Protein AF-A0A1Y4L2U8-F1 (afdb_monomer_lite)

Structure (mmCIF, N/CA/C/O backbone):
data_AF-A0A1Y4L2U8-F1
#
_entry.id   AF-A0A1Y4L2U8-F1
#
loop_
_atom_site.group_PDB
_atom_site.id
_atom_site.type_symbol
_atom_site.label_atom_id
_atom_site.label_alt_id
_atom_site.label_comp_id
_atom_site.label_asym_id
_atom_site.label_entity_id
_atom_site.label_seq_id
_atom_site.pdbx_PDB_ins_code
_atom_site.Cartn_x
_atom_site.Cartn_y
_atom_site.Cartn_z
_atom_site.occupancy
_atom_site.B_iso_or_equiv
_atom_site.auth_seq_id
_atom_site.auth_comp_id
_atom_site.auth_asym_id
_atom_site.auth_atom_id
_atom_site.pdbx_PDB_model_num
ATOM 1 N N . MET A 1 1 ? -65.020 -4.858 60.644 1.00 50.88 1 MET A N 1
ATOM 2 C CA . MET A 1 1 ? -64.668 -3.627 59.891 1.00 50.88 1 MET A CA 1
ATOM 3 C C . MET A 1 1 ? -65.295 -3.661 58.497 1.00 50.88 1 MET A C 1
ATOM 5 O O . MET A 1 1 ? -65.351 -4.747 57.926 1.00 50.88 1 MET A O 1
ATOM 9 N N . PRO A 1 2 ? -65.787 -2.540 57.931 1.00 59.25 2 PRO A N 1
ATOM 10 C CA . PRO A 1 2 ? -66.591 -2.573 56.711 1.00 59.25 2 PRO A CA 1
ATOM 11 C C . PRO A 1 2 ? -65.726 -2.686 55.446 1.00 59.25 2 PRO A C 1
ATOM 13 O O . PRO A 1 2 ? -64.803 -1.901 55.230 1.00 59.25 2 PRO A O 1
ATOM 16 N N . LYS A 1 3 ? -66.087 -3.624 54.558 1.00 50.84 3 LYS A N 1
ATOM 17 C CA . LYS A 1 3 ? -65.411 -3.928 53.277 1.00 50.84 3 LYS A CA 1
ATOM 18 C C . LYS A 1 3 ? -65.252 -2.715 52.337 1.00 50.84 3 LYS A C 1
ATOM 20 O O . LYS A 1 3 ? -64.377 -2.718 51.476 1.00 50.84 3 LYS A O 1
ATOM 25 N N . ARG A 1 4 ? -66.067 -1.665 52.511 1.00 51.09 4 ARG A N 1
ATOM 26 C CA . ARG A 1 4 ? -66.046 -0.436 51.692 1.00 51.09 4 ARG A CA 1
ATOM 27 C C . ARG A 1 4 ? -64.816 0.441 51.964 1.00 51.09 4 ARG A C 1
ATOM 29 O O . ARG A 1 4 ? -64.247 0.972 51.017 1.00 51.09 4 ARG A O 1
ATOM 36 N N . LEU A 1 5 ? -64.344 0.509 53.215 1.00 49.34 5 LEU A N 1
ATOM 37 C CA . LEU A 1 5 ? -63.156 1.297 53.587 1.00 49.34 5 LEU A CA 1
ATOM 38 C C . LEU A 1 5 ? -61.860 0.715 52.988 1.00 49.34 5 LEU A C 1
ATOM 40 O O . LEU A 1 5 ? -60.976 1.453 52.563 1.00 49.34 5 LEU A O 1
ATOM 44 N N . TRP A 1 6 ? -61.774 -0.617 52.902 1.00 48.81 6 TRP A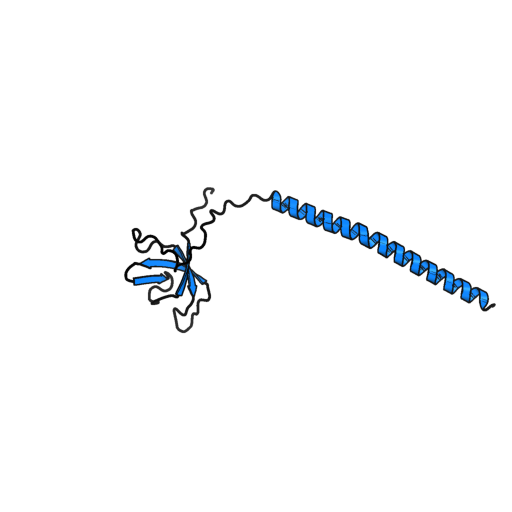 N 1
ATOM 45 C CA . TRP A 1 6 ? -60.638 -1.333 52.306 1.00 48.81 6 TRP A CA 1
ATOM 46 C C . TRP A 1 6 ? -60.560 -1.193 50.785 1.00 48.81 6 TRP A C 1
ATOM 48 O O . TRP A 1 6 ? -59.473 -1.283 50.217 1.00 48.81 6 TRP A O 1
ATOM 58 N N . LYS A 1 7 ? -61.705 -1.004 50.118 1.00 52.88 7 LYS A N 1
ATOM 59 C CA . LYS A 1 7 ? -61.758 -0.775 48.671 1.00 52.88 7 LYS A CA 1
ATOM 60 C C . LYS A 1 7 ? -61.282 0.644 48.340 1.00 52.88 7 LYS A C 1
ATOM 62 O O . LYS A 1 7 ? -60.458 0.806 47.450 1.00 52.88 7 LYS A O 1
ATOM 67 N N . TRP A 1 8 ? -61.707 1.642 49.120 1.00 54.91 8 TRP A N 1
ATOM 68 C CA . TRP A 1 8 ? -61.302 3.041 48.929 1.00 54.91 8 TRP A CA 1
ATOM 69 C C . TRP A 1 8 ? -59.800 3.259 49.178 1.00 54.91 8 TRP A C 1
ATOM 71 O O . TRP A 1 8 ? -59.122 3.836 48.336 1.00 54.91 8 TRP A O 1
ATOM 81 N N . ARG A 1 9 ? -59.244 2.689 50.262 1.00 58.41 9 ARG A N 1
ATOM 82 C CA . ARG A 1 9 ? -57.794 2.743 50.542 1.00 58.41 9 ARG A CA 1
ATOM 83 C C . ARG A 1 9 ? -56.928 2.069 49.476 1.00 58.41 9 ARG A C 1
ATOM 85 O O . ARG A 1 9 ? -55.829 2.543 49.229 1.00 58.41 9 ARG A O 1
ATOM 92 N N . ARG A 1 10 ? -57.393 0.973 48.864 1.00 60.34 10 ARG A N 1
ATOM 93 C CA . ARG A 1 10 ? -56.661 0.319 47.767 1.00 60.34 10 ARG A CA 1
ATOM 94 C C . ARG A 1 10 ? -56.682 1.158 46.496 1.00 60.34 10 ARG A C 1
ATOM 96 O O . ARG A 1 10 ? -55.634 1.373 45.917 1.00 60.34 10 ARG A O 1
ATOM 103 N N . THR A 1 11 ? -57.854 1.662 46.118 1.00 66.56 11 THR A N 1
ATOM 104 C CA . THR A 1 11 ? -58.026 2.399 44.855 1.00 66.56 11 THR A CA 1
ATOM 105 C C . THR A 1 11 ? -57.264 3.728 44.875 1.00 66.56 11 THR A C 1
ATOM 107 O O . THR A 1 11 ? -56.497 3.993 43.962 1.00 66.56 11 THR A O 1
ATOM 110 N N . GLY A 1 12 ? -57.359 4.499 45.967 1.00 74.75 12 GLY A N 1
ATOM 111 C CA . GLY A 1 12 ? -56.624 5.765 46.090 1.00 74.75 12 GLY A CA 1
ATOM 112 C C . GLY A 1 12 ? -55.104 5.601 46.221 1.00 74.75 12 GLY A C 1
ATOM 113 O O . GLY A 1 12 ? -54.360 6.489 45.823 1.00 74.75 12 GLY A O 1
ATOM 114 N N . MET A 1 13 ? -54.626 4.464 46.743 1.00 70.38 13 MET A N 1
ATOM 115 C CA . MET A 1 13 ? -53.190 4.157 46.774 1.00 70.38 13 MET A CA 1
ATOM 116 C C . MET A 1 13 ? -52.671 3.782 45.381 1.00 70.38 13 MET A C 1
ATOM 118 O O . MET A 1 13 ? -51.580 4.197 45.013 1.00 70.38 13 MET A O 1
ATOM 122 N N . THR A 1 14 ? -53.446 3.030 44.593 1.00 71.69 14 THR A N 1
ATOM 123 C CA . THR A 1 14 ? -53.077 2.678 43.213 1.00 71.69 14 THR A CA 1
ATOM 124 C C . THR A 1 14 ? -53.041 3.910 42.310 1.00 71.69 14 THR A C 1
ATOM 126 O O . THR A 1 14 ? -52.047 4.111 41.626 1.00 71.69 14 THR A O 1
ATOM 129 N N . GLU A 1 15 ? -54.048 4.783 42.384 1.00 78.56 15 GLU A N 1
ATOM 130 C CA . GLU A 1 15 ? -54.068 6.046 41.627 1.00 78.56 15 GLU A CA 1
ATOM 131 C C . GLU A 1 15 ? -52.908 6.978 42.013 1.00 78.56 15 GLU A C 1
ATOM 133 O O . GLU A 1 15 ? -52.338 7.651 41.155 1.00 78.56 15 GLU A O 1
ATOM 138 N N . TYR A 1 16 ? -52.524 7.007 43.295 1.00 73.94 16 TYR A N 1
ATOM 139 C CA . TYR A 1 16 ? -51.357 7.763 43.754 1.00 73.94 16 TYR A CA 1
ATOM 140 C C . TYR A 1 16 ? -50.052 7.191 43.184 1.00 73.94 16 TYR A C 1
ATOM 142 O O . TYR A 1 16 ? -49.256 7.938 42.626 1.00 73.94 16 TYR A O 1
ATOM 150 N N . ILE A 1 17 ? -49.860 5.870 43.256 1.00 77.31 17 ILE A N 1
ATOM 151 C CA . ILE A 1 17 ? -48.669 5.199 42.714 1.00 77.31 17 ILE A CA 1
ATOM 152 C C . ILE A 1 17 ? -48.559 5.408 41.198 1.00 77.31 17 ILE A C 1
ATOM 154 O O . ILE A 1 17 ? -47.477 5.708 40.703 1.00 77.31 17 ILE A O 1
ATOM 158 N N . GLU A 1 18 ? -49.662 5.286 40.458 1.00 78.31 18 GLU A N 1
ATOM 159 C CA . GLU A 1 18 ? -49.678 5.510 39.007 1.00 78.31 18 GLU A CA 1
ATOM 160 C C . GLU A 1 18 ? -49.357 6.966 38.651 1.00 78.31 18 GLU A C 1
ATOM 162 O O . GLU A 1 18 ? -48.596 7.223 37.719 1.00 78.31 18 GLU A O 1
ATOM 167 N N . ARG A 1 19 ? -49.882 7.930 39.416 1.00 77.31 19 ARG A N 1
ATOM 168 C CA . ARG A 1 19 ? -49.589 9.353 39.217 1.00 77.31 19 ARG A CA 1
ATOM 169 C C . ARG A 1 19 ? -48.126 9.689 39.501 1.00 77.31 19 ARG A C 1
ATOM 171 O O . ARG A 1 19 ? -47.527 10.418 38.716 1.00 77.31 19 ARG A O 1
ATOM 178 N N . GLU A 1 20 ? -47.558 9.174 40.588 1.00 74.12 20 GLU A N 1
ATOM 179 C CA . GLU A 1 20 ? -46.141 9.378 40.914 1.00 74.12 20 GLU A CA 1
ATOM 180 C C . GLU A 1 20 ? -45.234 8.710 39.871 1.00 74.12 20 GLU A C 1
ATOM 182 O O . GLU A 1 20 ? -44.301 9.340 39.386 1.00 74.12 20 GLU A O 1
ATOM 187 N N . ALA A 1 21 ? -45.565 7.497 39.415 1.00 77.31 21 ALA A N 1
ATOM 188 C CA . ALA A 1 21 ? -44.816 6.822 38.354 1.00 77.31 21 ALA A CA 1
ATOM 189 C C . ALA A 1 21 ? -44.842 7.597 37.021 1.00 77.31 21 ALA A C 1
ATOM 191 O O . ALA A 1 21 ? -43.838 7.642 36.312 1.00 77.31 21 ALA A O 1
ATOM 192 N N . LEU A 1 22 ? -45.966 8.237 36.677 1.00 72.00 22 LEU A N 1
ATOM 193 C CA . LEU A 1 22 ? -46.073 9.098 35.492 1.00 72.00 22 LEU A CA 1
ATOM 194 C C . LEU A 1 22 ? -45.285 10.406 35.644 1.00 72.00 22 LEU A C 1
ATOM 196 O O . LEU A 1 22 ? -44.670 10.858 34.678 1.00 72.00 22 LEU A O 1
ATOM 200 N N . LEU A 1 23 ? -45.275 11.000 36.840 1.00 68.81 23 LEU A N 1
ATOM 201 C CA . LEU A 1 23 ? -44.481 12.194 37.139 1.00 68.81 23 LEU A CA 1
ATOM 202 C C . LEU A 1 23 ? -42.979 11.887 37.094 1.00 68.81 23 LEU A C 1
ATOM 204 O O . LEU A 1 23 ? -42.234 12.623 36.449 1.00 68.81 23 LEU A O 1
ATOM 208 N N . GLU A 1 24 ? -42.539 10.772 37.681 1.00 68.44 24 GLU A N 1
ATOM 209 C CA . GLU A 1 24 ? -41.159 10.293 37.564 1.00 68.44 24 GLU A CA 1
ATOM 210 C C . GLU A 1 24 ? -40.798 9.980 36.104 1.00 68.44 24 GLU A C 1
ATOM 212 O O . GLU A 1 24 ? -39.730 10.371 35.636 1.00 68.44 24 GLU A O 1
ATOM 217 N N . ALA A 1 25 ? -41.684 9.348 35.329 1.00 67.38 25 ALA A N 1
ATOM 218 C CA . ALA A 1 25 ? -41.444 9.073 33.910 1.00 67.38 25 ALA A CA 1
ATOM 219 C C . ALA A 1 25 ? -41.332 10.352 33.053 1.00 67.38 25 ALA A C 1
ATOM 221 O O . ALA A 1 25 ? -40.503 10.404 32.140 1.00 67.38 25 ALA A O 1
ATOM 222 N N . MET A 1 26 ? -42.122 11.391 33.351 1.00 62.19 26 MET A N 1
ATOM 223 C CA . MET A 1 26 ? -42.051 12.690 32.667 1.00 62.19 26 MET A CA 1
ATOM 224 C C . MET A 1 26 ? -40.780 13.463 33.028 1.00 62.19 26 MET A C 1
ATOM 226 O O . MET A 1 26 ? -40.051 13.880 32.129 1.00 62.19 26 MET A O 1
ATOM 230 N N . VAL A 1 27 ? -40.471 13.603 34.323 1.00 61.84 27 VAL A N 1
ATOM 231 C CA . VAL A 1 27 ? -39.266 14.308 34.801 1.00 61.84 27 VAL A CA 1
ATOM 232 C C . VAL A 1 27 ? -38.001 13.615 34.294 1.00 61.84 27 VAL A C 1
ATOM 234 O O . VAL A 1 27 ? -37.047 14.263 33.875 1.00 61.84 27 VAL A O 1
ATOM 237 N N . THR A 1 28 ? -38.010 12.283 34.227 1.00 59.41 28 THR A N 1
ATOM 238 C CA . THR A 1 28 ? -36.847 11.532 33.754 1.00 59.41 28 THR A CA 1
ATOM 239 C C . THR A 1 28 ? -36.681 11.529 32.237 1.00 59.41 28 THR A C 1
ATOM 241 O O . THR A 1 28 ? -35.600 11.175 31.782 1.00 59.41 28 THR A O 1
ATOM 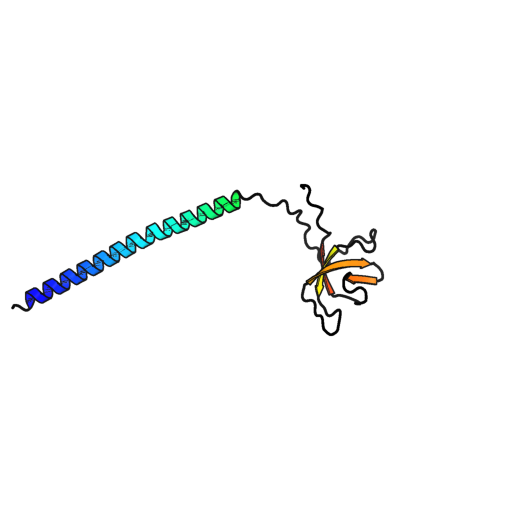244 N N . SER A 1 29 ? -37.672 11.888 31.421 1.00 61.19 29 SER A N 1
ATOM 245 C CA . SER A 1 29 ? -37.535 11.782 29.957 1.00 61.19 29 SER A CA 1
ATOM 246 C C . SER A 1 29 ? -36.967 13.056 29.336 1.00 61.19 29 SER A C 1
ATOM 248 O O . SER A 1 29 ? -35.943 12.996 28.655 1.00 61.19 29 SER A O 1
ATOM 250 N N . ASP A 1 30 ? -37.550 14.214 29.637 1.00 70.38 30 ASP A N 1
ATOM 251 C CA . ASP A 1 30 ? -37.147 15.472 28.999 1.00 70.38 30 ASP A CA 1
ATOM 252 C C . ASP A 1 30 ? -35.790 15.978 29.508 1.00 70.38 30 ASP A C 1
ATOM 254 O O . ASP A 1 30 ? -34.946 16.400 28.716 1.00 70.38 30 ASP A O 1
ATOM 258 N N . GLU A 1 31 ? -35.509 15.863 30.810 1.00 70.62 31 GLU A N 1
ATOM 259 C CA . GLU A 1 31 ? -34.206 16.255 31.365 1.00 70.62 31 GLU A CA 1
ATOM 260 C C . GLU A 1 31 ? -33.071 15.350 30.874 1.00 70.62 31 GLU A C 1
ATOM 262 O O . GLU A 1 31 ? -31.989 15.841 30.544 1.00 70.62 31 GLU A O 1
ATOM 267 N N . ARG A 1 32 ? -33.313 14.036 30.751 1.00 66.62 32 ARG A N 1
ATOM 268 C CA . ARG A 1 32 ? -32.308 13.104 30.213 1.00 66.62 32 ARG A CA 1
ATOM 269 C C . ARG A 1 32 ? -32.030 13.360 28.737 1.00 66.62 32 ARG A C 1
ATOM 271 O O . ARG A 1 32 ? -30.868 13.326 28.334 1.00 66.62 32 ARG A O 1
ATOM 278 N N . ILE A 1 33 ? -33.064 13.647 27.945 1.00 74.56 33 ILE A N 1
ATOM 279 C CA . ILE A 1 33 ? -32.904 14.012 26.532 1.00 74.56 33 ILE A CA 1
ATOM 280 C C . ILE A 1 33 ? -32.102 15.310 26.419 1.00 74.56 33 ILE A C 1
ATOM 282 O O . ILE A 1 33 ? -31.135 15.365 25.659 1.00 74.56 33 ILE A O 1
ATOM 286 N N . ASN A 1 34 ? -32.434 16.324 27.217 1.00 80.56 34 ASN A N 1
ATOM 287 C CA . ASN A 1 34 ? -31.729 17.603 27.202 1.00 80.56 34 ASN A CA 1
ATOM 288 C C . ASN A 1 34 ? -30.261 17.465 27.627 1.00 80.56 34 ASN A C 1
ATOM 290 O O . ASN A 1 34 ? -29.381 18.029 26.978 1.00 80.56 34 ASN A O 1
ATOM 294 N N . LEU A 1 35 ? -29.972 16.669 28.660 1.00 78.62 35 LEU A N 1
ATOM 295 C CA . LEU A 1 35 ? -28.604 16.416 29.113 1.00 78.62 35 LEU A CA 1
ATOM 296 C C . LEU A 1 35 ? -27.784 15.655 28.061 1.00 78.62 35 LEU A C 1
ATOM 298 O O . LEU A 1 35 ? -26.621 15.982 27.825 1.00 78.62 35 LEU A O 1
ATOM 302 N N . PHE A 1 36 ? -28.391 14.678 27.386 1.00 75.31 36 PHE A N 1
ATOM 303 C CA . PHE A 1 36 ? -27.749 13.953 26.292 1.00 75.31 36 PHE A CA 1
ATOM 304 C C . PHE A 1 36 ? -27.438 14.873 25.104 1.00 75.31 36 PHE A C 1
ATOM 306 O O . PHE A 1 36 ? -26.319 14.861 24.590 1.00 75.31 36 PHE A O 1
ATOM 313 N N . GLN A 1 37 ? -28.387 15.726 24.707 1.00 79.06 37 GLN A N 1
ATOM 314 C CA . GLN A 1 37 ? -28.185 16.705 23.634 1.00 79.06 37 GLN A CA 1
ATOM 315 C C . GLN A 1 37 ? -27.109 17.737 23.994 1.00 79.06 37 GLN A C 1
ATOM 317 O O . GLN A 1 37 ? -26.260 18.053 23.160 1.00 79.06 37 GLN A O 1
ATOM 322 N N . ALA A 1 38 ? -27.084 18.211 25.242 1.00 85.62 38 ALA A N 1
ATOM 323 C CA . ALA A 1 38 ? -26.027 19.088 25.742 1.00 85.62 38 ALA A CA 1
ATOM 324 C C . ALA A 1 38 ? -24.653 18.397 25.708 1.00 85.62 38 ALA A C 1
ATOM 326 O O . ALA A 1 38 ? -23.665 19.001 25.287 1.00 85.62 38 ALA A O 1
ATOM 327 N N . GLY A 1 39 ? -24.596 17.112 26.072 1.00 82.75 39 GLY A N 1
ATOM 328 C CA . GLY A 1 39 ? -23.394 16.286 25.958 1.00 82.75 39 GLY A CA 1
ATOM 329 C C . GLY A 1 39 ? -22.901 16.155 24.514 1.00 82.75 39 GLY A C 1
ATOM 330 O O . GLY A 1 39 ? -21.719 16.374 24.246 1.00 82.75 39 GLY A O 1
ATOM 331 N N . ILE A 1 40 ? -23.801 15.885 23.563 1.00 87.75 40 ILE A N 1
ATOM 332 C CA . ILE A 1 40 ? -23.471 15.838 22.129 1.00 87.75 40 ILE A CA 1
ATOM 333 C C . ILE A 1 40 ? -22.968 17.197 21.635 1.00 87.75 40 ILE A C 1
ATOM 335 O O . ILE A 1 40 ? -21.972 17.256 20.914 1.00 87.75 40 ILE A O 1
ATOM 339 N N . ALA A 1 41 ? -23.634 18.292 22.003 1.00 86.12 41 ALA A N 1
ATOM 340 C CA . ALA A 1 41 ? -23.229 19.635 21.602 1.00 86.12 41 ALA A CA 1
ATOM 341 C C . ALA A 1 41 ? -21.828 19.980 22.130 1.00 86.12 41 ALA A C 1
ATOM 343 O O . ALA A 1 41 ? -20.999 20.499 21.382 1.00 86.12 41 ALA A O 1
ATOM 344 N N . SER A 1 42 ? -21.539 19.624 23.384 1.00 84.88 42 SER A N 1
ATOM 345 C CA . SER A 1 42 ? -20.221 19.805 23.992 1.00 84.88 42 SER A CA 1
ATOM 346 C C . SER A 1 42 ? -19.150 18.967 23.284 1.00 84.88 42 SER A C 1
ATOM 348 O O . SER A 1 42 ? -18.112 19.501 22.900 1.00 84.88 42 SER A O 1
ATOM 350 N N . ALA A 1 43 ? -19.427 17.693 22.993 1.00 82.38 43 ALA A N 1
ATOM 351 C CA . ALA A 1 43 ? -18.515 16.839 22.234 1.00 82.38 43 ALA A CA 1
ATOM 352 C C . ALA A 1 43 ? -18.239 17.389 20.821 1.00 82.38 43 ALA A C 1
ATOM 354 O O . ALA A 1 43 ? -17.089 17.430 20.385 1.00 82.38 43 ALA A O 1
ATOM 355 N N . ARG A 1 44 ? -19.270 17.880 20.117 1.00 84.88 44 ARG A N 1
ATOM 356 C CA . ARG A 1 44 ? -19.112 18.525 18.801 1.00 84.88 44 ARG A CA 1
ATOM 357 C C . ARG A 1 44 ? -18.269 19.793 18.885 1.00 84.88 44 ARG A C 1
ATOM 359 O O . ARG A 1 44 ? -17.439 20.006 18.007 1.00 84.88 44 ARG A O 1
ATOM 366 N N . ALA A 1 45 ? -18.454 20.607 19.922 1.00 83.44 45 ALA A N 1
ATOM 367 C CA . ALA A 1 45 ? -17.649 21.805 20.139 1.00 83.44 45 ALA A CA 1
ATOM 368 C C . ALA A 1 45 ? -16.171 21.454 20.374 1.00 83.44 45 ALA A C 1
ATOM 370 O O . ALA A 1 45 ? -15.300 22.070 19.765 1.00 83.44 45 ALA A O 1
ATOM 371 N N . VAL A 1 46 ? -15.891 20.417 21.173 1.00 83.50 46 VAL A N 1
ATOM 372 C CA . VAL A 1 46 ? -14.526 19.918 21.403 1.00 83.50 46 VAL A CA 1
ATOM 373 C C . VAL A 1 46 ? -13.888 19.451 20.094 1.00 83.50 46 VAL A C 1
ATOM 375 O O . VAL A 1 46 ? -12.792 19.900 19.772 1.00 83.50 46 VAL A O 1
ATOM 378 N N . VAL A 1 47 ? -14.587 18.635 19.298 1.00 80.50 47 VAL A N 1
ATOM 379 C CA . VAL A 1 47 ? -14.095 18.164 17.988 1.00 80.50 47 VAL A CA 1
ATOM 380 C C . VAL A 1 47 ? -13.865 19.325 17.016 1.00 80.50 47 VAL A C 1
ATOM 382 O O . VAL A 1 47 ? -12.853 19.342 16.327 1.00 80.50 47 VAL A O 1
ATOM 385 N N . ALA A 1 48 ? -14.761 20.313 16.976 1.00 78.81 48 ALA A N 1
ATOM 386 C CA . ALA A 1 48 ? -14.621 21.476 16.099 1.00 78.81 48 ALA A CA 1
ATOM 387 C C . ALA A 1 48 ? -13.472 22.410 16.516 1.00 78.81 48 ALA A C 1
ATOM 389 O O . ALA A 1 48 ? -12.860 23.048 15.665 1.00 78.81 48 ALA A O 1
ATOM 390 N N . SER A 1 49 ? -13.180 22.494 17.817 1.00 77.06 49 SER A N 1
ATOM 391 C CA . SER A 1 49 ? -12.044 23.256 18.352 1.00 77.06 49 SER A CA 1
ATOM 392 C C . SER A 1 49 ? -10.722 22.492 18.321 1.00 77.06 49 SER A C 1
ATOM 394 O O . SER A 1 49 ? -9.669 23.088 18.555 1.00 77.06 49 SER A O 1
ATOM 396 N N . ALA A 1 50 ? -10.763 21.180 18.070 1.00 74.88 50 ALA A N 1
ATOM 397 C CA . ALA A 1 50 ? -9.561 20.377 17.998 1.00 74.88 50 ALA A CA 1
ATOM 398 C C . ALA A 1 50 ? -8.732 20.864 16.802 1.00 74.88 50 ALA A C 1
ATOM 400 O O . ALA A 1 50 ? -9.272 21.001 15.699 1.00 74.88 50 ALA A O 1
ATOM 401 N N . PRO A 1 51 ? -7.429 21.135 16.991 1.00 69.44 51 PRO A N 1
ATOM 402 C CA . PRO A 1 51 ? -6.571 21.483 15.876 1.00 69.44 51 PRO A CA 1
ATOM 403 C C . PRO A 1 51 ? -6.640 20.343 14.864 1.00 69.44 51 PRO A C 1
ATOM 405 O O . PRO A 1 51 ? -6.323 19.194 15.179 1.00 69.44 51 PRO A O 1
ATOM 408 N N . THR A 1 52 ? -7.086 20.651 13.647 1.00 60.69 52 THR A N 1
ATOM 409 C CA . THR A 1 52 ? -6.981 19.706 12.542 1.00 60.69 52 THR A CA 1
ATOM 410 C C . THR A 1 52 ? -5.496 19.462 12.349 1.00 60.69 52 THR A C 1
ATOM 412 O O . THR A 1 52 ? -4.756 20.385 11.998 1.00 60.69 52 THR A O 1
ATOM 415 N N . ALA A 1 53 ? -5.033 18.248 12.649 1.00 59.00 53 ALA A N 1
ATOM 416 C CA . ALA A 1 53 ? -3.683 17.867 12.288 1.00 59.00 53 ALA A CA 1
ATOM 417 C C . ALA A 1 53 ? -3.542 18.156 10.792 1.00 59.00 53 ALA A C 1
ATOM 419 O O . ALA A 1 53 ? -4.357 17.689 9.995 1.00 59.00 53 ALA A O 1
ATOM 420 N N . ASN A 1 54 ? -2.549 18.966 10.420 1.00 55.00 54 ASN A N 1
ATOM 421 C CA . ASN A 1 54 ? -2.167 19.136 9.026 1.00 55.00 54 ASN A CA 1
ATOM 422 C C . ASN A 1 54 ? -1.487 17.835 8.593 1.00 55.00 54 ASN A C 1
ATOM 424 O O . ASN A 1 54 ? -0.265 17.746 8.485 1.00 55.00 54 ASN A O 1
ATOM 428 N N . VAL A 1 55 ? -2.295 16.786 8.471 1.00 54.84 55 VAL A N 1
ATOM 429 C CA . VAL A 1 55 ? -1.924 15.571 7.782 1.00 54.84 55 VAL A CA 1
ATOM 430 C C . VAL A 1 55 ? -1.837 16.027 6.344 1.00 54.84 55 VAL A C 1
ATOM 432 O O . VAL A 1 55 ? -2.857 16.321 5.726 1.00 54.84 55 VAL A O 1
ATOM 435 N N . ILE A 1 56 ? -0.615 16.176 5.838 1.00 55.22 56 ILE A N 1
ATOM 436 C CA . ILE A 1 56 ? -0.398 16.212 4.398 1.00 55.22 56 ILE A CA 1
ATOM 437 C C . ILE A 1 56 ? -1.034 14.913 3.904 1.00 55.22 56 ILE A C 1
ATOM 439 O O . ILE A 1 56 ? -0.483 13.835 4.125 1.00 55.22 56 ILE A O 1
ATOM 443 N N . SER A 1 57 ? -2.254 15.003 3.379 1.00 56.50 57 SER A N 1
ATOM 444 C CA . SER A 1 57 ? -3.023 13.864 2.909 1.00 56.50 57 SER A CA 1
ATOM 445 C C . SER A 1 57 ? -2.392 13.431 1.599 1.00 56.50 57 SER A C 1
ATOM 447 O O . SER A 1 57 ? -2.853 13.797 0.522 1.00 56.50 57 SER A O 1
ATOM 449 N N . ALA A 1 58 ? -1.267 12.729 1.683 1.00 68.06 58 ALA A N 1
ATOM 450 C CA . ALA A 1 58 ? -0.825 11.933 0.563 1.00 68.06 58 ALA A CA 1
ATOM 451 C C . ALA A 1 58 ? -1.908 10.857 0.388 1.00 68.06 58 ALA A C 1
ATOM 453 O O . ALA A 1 58 ? -2.141 10.025 1.266 1.00 68.06 58 ALA A O 1
ATOM 454 N N . GLU A 1 59 ? -2.691 11.011 -0.675 1.00 85.56 59 GLU A N 1
ATOM 455 C CA . GLU A 1 59 ? -3.776 10.099 -1.002 1.00 85.56 59 GLU A CA 1
ATOM 456 C C . GLU A 1 59 ? -3.190 8.780 -1.506 1.00 85.56 59 GLU A C 1
ATOM 458 O O . GLU A 1 59 ? -2.127 8.746 -2.129 1.00 85.56 59 GLU A O 1
ATOM 463 N N . TRP A 1 60 ? -3.889 7.685 -1.219 1.00 93.06 60 TRP A N 1
ATOM 464 C CA . TRP A 1 60 ? -3.541 6.377 -1.753 1.00 93.06 60 TRP A CA 1
ATOM 465 C C . TRP A 1 60 ? -3.870 6.327 -3.244 1.00 93.06 60 TRP A C 1
ATOM 467 O O . TRP A 1 60 ? -5.030 6.432 -3.637 1.00 93.06 60 TRP A O 1
ATOM 477 N N . ILE A 1 61 ? -2.842 6.132 -4.058 1.00 94.00 61 ILE A N 1
ATOM 478 C CA . ILE A 1 61 ? -2.910 6.019 -5.512 1.00 94.00 61 ILE A CA 1
ATOM 479 C C . ILE A 1 61 ? -3.047 4.542 -5.859 1.00 94.00 61 ILE A C 1
ATOM 481 O O . ILE A 1 61 ? -2.304 3.711 -5.335 1.00 94.00 61 ILE A O 1
ATOM 485 N N . LYS A 1 62 ? -3.982 4.183 -6.739 1.00 96.12 62 LYS A N 1
ATOM 486 C CA . LYS A 1 62 ? -4.083 2.799 -7.203 1.00 96.12 62 LYS A CA 1
ATOM 487 C C . LYS A 1 62 ? -2.903 2.447 -8.102 1.00 96.12 62 LYS A C 1
ATOM 489 O O . LYS A 1 62 ? -2.567 3.199 -9.013 1.00 96.12 62 LYS A O 1
ATOM 494 N N . ALA A 1 63 ? -2.307 1.282 -7.865 1.00 94.19 63 ALA A N 1
ATOM 495 C CA . ALA A 1 63 ? -1.130 0.835 -8.608 1.00 94.19 63 ALA A CA 1
ATOM 496 C C . ALA A 1 63 ? -1.426 0.510 -10.087 1.00 94.19 63 ALA A C 1
ATOM 498 O O . ALA A 1 63 ? -0.505 0.501 -10.896 1.00 94.19 63 ALA A O 1
ATOM 499 N N . ASP A 1 64 ? -2.689 0.250 -10.443 1.00 93.25 64 ASP A N 1
ATOM 500 C CA . ASP A 1 64 ? -3.136 0.038 -11.826 1.00 93.25 64 ASP A CA 1
ATOM 501 C C . ASP A 1 64 ? -3.419 1.348 -12.585 1.00 93.25 64 ASP A C 1
ATOM 503 O O . ASP A 1 64 ? -3.356 1.374 -13.812 1.00 93.25 64 ASP A O 1
ATOM 507 N N . GLU A 1 65 ? -3.715 2.432 -11.867 1.00 92.75 65 GLU A N 1
ATOM 508 C CA . GLU A 1 65 ? -3.983 3.756 -12.429 1.00 92.75 65 GLU A CA 1
ATOM 509 C C . GLU A 1 65 ? -2.688 4.515 -12.717 1.00 92.75 65 GLU A C 1
ATOM 511 O O . GLU A 1 65 ? -2.525 5.115 -13.780 1.00 92.75 65 GLU A O 1
ATOM 516 N N . ARG A 1 66 ? -1.764 4.499 -11.754 1.00 91.44 66 ARG A N 1
ATOM 517 C CA . ARG A 1 66 ? -0.493 5.210 -11.839 1.00 91.44 66 ARG A CA 1
ATOM 518 C C . ARG A 1 66 ? 0.558 4.474 -11.021 1.00 91.44 66 ARG A C 1
ATOM 520 O O . ARG A 1 66 ? 0.295 4.064 -9.895 1.00 91.44 66 ARG A O 1
ATOM 527 N N . LEU A 1 67 ? 1.767 4.384 -11.561 1.00 92.31 67 LEU A N 1
ATOM 528 C CA . LEU A 1 67 ? 2.941 3.848 -10.876 1.00 92.31 67 LEU A CA 1
ATOM 529 C C . LEU A 1 67 ? 3.811 4.992 -10.311 1.00 92.31 67 LEU A C 1
ATOM 531 O O . LEU A 1 67 ? 3.638 6.146 -10.725 1.00 92.31 67 LEU A O 1
ATOM 535 N N . PRO A 1 68 ? 4.702 4.710 -9.343 1.00 89.88 68 PRO A N 1
ATOM 536 C CA . PRO A 1 68 ? 5.750 5.647 -8.936 1.00 89.88 68 PRO A CA 1
ATOM 537 C C . PRO A 1 68 ? 6.574 6.128 -10.139 1.00 89.88 68 PRO A C 1
ATOM 539 O O . PRO A 1 68 ? 6.646 5.426 -11.147 1.00 89.88 68 PRO A O 1
ATOM 542 N N . ASP A 1 69 ? 7.140 7.335 -10.041 1.00 79.56 69 ASP A N 1
ATOM 543 C CA . ASP A 1 69 ? 7.872 7.968 -11.149 1.00 79.56 69 ASP A CA 1
ATOM 544 C C . ASP A 1 69 ? 9.038 7.087 -11.611 1.00 79.56 69 ASP A C 1
ATOM 546 O O . ASP A 1 69 ? 9.880 6.685 -10.809 1.00 79.56 69 ASP A O 1
ATOM 550 N N . ASP A 1 70 ? 9.097 6.829 -12.914 1.00 65.00 70 ASP A N 1
ATOM 551 C CA . ASP A 1 70 ? 10.134 6.035 -13.574 1.00 65.00 70 ASP A CA 1
ATOM 552 C C . ASP A 1 70 ? 11.491 6.753 -13.604 1.00 65.00 70 ASP A C 1
ATOM 554 O O . ASP A 1 70 ? 12.534 6.116 -13.517 1.00 65.00 70 ASP A O 1
ATOM 558 N N . GLU A 1 71 ? 11.504 8.090 -13.622 1.00 63.47 71 GLU A N 1
ATOM 559 C CA . GLU A 1 71 ? 12.739 8.879 -13.475 1.00 63.47 71 GLU A CA 1
ATOM 560 C C . GLU A 1 71 ? 13.444 8.653 -12.123 1.00 63.47 71 GLU A C 1
ATOM 562 O O . GLU A 1 71 ? 14.624 8.983 -11.963 1.00 63.47 71 GLU A O 1
ATOM 567 N N . ARG A 1 72 ? 12.725 8.106 -11.135 1.00 67.50 72 ARG A N 1
ATOM 568 C CA . ARG A 1 72 ? 13.237 7.753 -9.811 1.00 67.50 72 ARG A CA 1
ATOM 569 C C . ARG A 1 72 ? 13.139 6.249 -9.600 1.00 67.50 72 ARG A C 1
ATOM 571 O O . ARG A 1 72 ? 12.478 5.810 -8.660 1.00 67.50 72 ARG A O 1
ATOM 578 N N . ASP A 1 73 ? 13.805 5.483 -10.462 1.00 72.19 73 ASP A N 1
ATOM 579 C CA . ASP A 1 73 ? 13.940 4.027 -10.342 1.00 72.19 73 ASP A CA 1
ATOM 580 C C . ASP A 1 73 ? 14.118 3.599 -8.875 1.00 72.19 73 ASP A C 1
ATOM 582 O O . ASP A 1 73 ? 15.141 3.877 -8.239 1.00 72.19 73 ASP A O 1
ATOM 586 N N . GLY A 1 74 ? 13.097 2.941 -8.318 1.00 77.31 74 GLY A N 1
ATOM 587 C CA . GL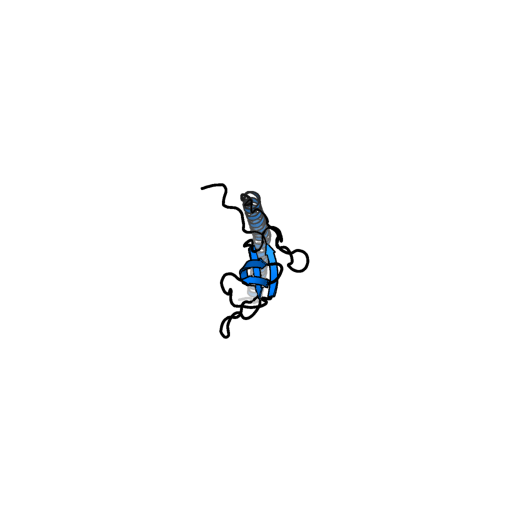Y A 1 74 ? 13.136 2.447 -6.945 1.00 77.31 74 GLY A CA 1
ATOM 588 C C . GLY A 1 74 ? 12.882 3.472 -5.839 1.00 77.31 74 GLY A C 1
ATOM 589 O O . GLY A 1 74 ? 13.282 3.220 -4.698 1.00 77.31 74 GLY A O 1
ATOM 590 N N . GLU A 1 75 ? 12.230 4.610 -6.110 1.00 88.81 75 GLU A N 1
ATOM 591 C CA . GLU A 1 75 ? 11.781 5.507 -5.039 1.00 88.81 75 GLU A CA 1
ATOM 592 C C . GLU A 1 75 ? 10.958 4.716 -4.014 1.00 88.81 75 GLU A C 1
ATOM 594 O O . GLU A 1 75 ? 9.967 4.061 -4.341 1.00 88.81 75 GLU A O 1
ATOM 599 N N . THR A 1 76 ? 11.396 4.760 -2.753 1.00 92.38 76 THR A N 1
ATOM 600 C CA . THR A 1 76 ? 10.707 4.054 -1.676 1.00 92.38 76 THR A CA 1
ATOM 601 C C . THR A 1 76 ? 9.394 4.755 -1.362 1.00 92.38 76 THR A C 1
ATOM 603 O O . THR A 1 76 ? 9.364 5.940 -1.029 1.00 92.38 76 THR A O 1
ATOM 606 N N . VAL A 1 77 ? 8.314 3.987 -1.413 1.00 94.56 77 VAL A N 1
ATOM 607 C CA . VAL A 1 77 ? 6.943 4.416 -1.150 1.00 94.56 77 VAL A CA 1
ATOM 608 C C . VAL A 1 77 ? 6.306 3.538 -0.074 1.00 94.56 77 VAL A C 1
ATOM 610 O O . VAL A 1 77 ? 6.806 2.460 0.255 1.00 94.56 77 VAL A O 1
ATOM 613 N N . LEU A 1 78 ? 5.181 3.994 0.479 1.00 95.88 78 LEU A N 1
ATOM 614 C CA . LEU A 1 78 ? 4.280 3.112 1.220 1.00 95.88 78 LEU A CA 1
ATOM 615 C C . LEU A 1 78 ? 3.390 2.385 0.218 1.00 95.88 78 LEU A C 1
ATOM 617 O O . LEU A 1 78 ? 2.800 3.026 -0.648 1.00 95.88 78 LEU A O 1
ATOM 621 N N . ALA A 1 79 ? 3.251 1.071 0.361 1.00 96.31 79 ALA A N 1
ATOM 622 C CA . ALA A 1 79 ? 2.435 0.237 -0.513 1.00 96.31 79 ALA A CA 1
ATOM 623 C C . ALA A 1 79 ? 1.509 -0.682 0.291 1.00 96.31 79 ALA A C 1
ATOM 625 O O . ALA A 1 79 ? 1.893 -1.202 1.336 1.00 96.31 79 ALA A O 1
ATOM 626 N N . ILE A 1 80 ? 0.293 -0.914 -0.211 1.00 97.75 80 ILE A N 1
ATOM 627 C CA . ILE A 1 80 ? -0.628 -1.930 0.313 1.00 97.75 80 ILE A CA 1
ATOM 628 C C . ILE A 1 80 ? -0.377 -3.236 -0.432 1.00 97.75 80 ILE A C 1
ATOM 630 O O . ILE A 1 80 ? -0.756 -3.380 -1.601 1.00 97.75 80 ILE A O 1
ATOM 634 N N . VAL A 1 81 ? 0.214 -4.192 0.278 1.00 97.94 81 VAL A N 1
ATOM 635 C CA . VAL A 1 81 ? 0.730 -5.445 -0.263 1.00 97.94 81 VAL A CA 1
ATOM 636 C C . VAL A 1 81 ? -0.044 -6.638 0.285 1.00 97.94 81 VAL A C 1
ATOM 638 O O . VAL A 1 81 ? -0.356 -6.721 1.474 1.00 97.94 81 VAL A O 1
ATOM 641 N N . SER A 1 82 ? -0.360 -7.589 -0.588 1.00 97.44 82 SER A N 1
ATOM 642 C CA . SER A 1 82 ? -0.933 -8.880 -0.207 1.00 97.44 82 SER A CA 1
ATOM 643 C C . SER A 1 82 ? -0.181 -10.024 -0.868 1.00 97.44 82 SER A C 1
ATOM 645 O O . SER A 1 82 ? 0.332 -9.888 -1.976 1.00 97.44 82 SER A O 1
ATOM 647 N N . GLY A 1 83 ? -0.133 -11.171 -0.199 1.00 96.31 83 GLY A N 1
ATOM 648 C CA . GLY A 1 83 ? 0.480 -12.378 -0.738 1.00 96.31 83 GLY A CA 1
ATOM 649 C C . GLY A 1 83 ? 1.305 -13.125 0.295 1.00 96.31 83 GLY A C 1
ATOM 650 O O . GLY A 1 83 ? 1.073 -13.013 1.496 1.00 96.31 83 GLY A O 1
ATOM 651 N N . LYS A 1 84 ? 2.238 -13.942 -0.182 1.00 96.81 84 LYS A N 1
ATOM 652 C CA . LYS A 1 84 ? 2.939 -14.924 0.638 1.00 96.81 84 LYS A CA 1
ATOM 653 C C . LYS A 1 84 ? 4.446 -14.867 0.356 1.00 96.81 84 LYS A C 1
ATOM 655 O O . LYS A 1 84 ? 4.911 -15.659 -0.459 1.00 96.81 84 LYS A O 1
ATOM 660 N N . PRO A 1 85 ? 5.196 -13.942 0.991 1.00 96.19 85 PRO A N 1
ATOM 661 C CA . PRO A 1 85 ? 6.638 -13.810 0.763 1.00 96.19 85 PRO A CA 1
ATOM 662 C C . PRO A 1 85 ? 7.424 -15.065 1.154 1.00 96.19 85 PRO A C 1
ATOM 664 O O . PRO A 1 85 ? 8.387 -15.434 0.492 1.00 96.19 85 PRO A O 1
ATOM 667 N N . HIS A 1 86 ? 6.976 -15.772 2.195 1.00 95.00 86 HIS A N 1
ATOM 668 C CA . HIS A 1 86 ? 7.560 -17.040 2.627 1.00 95.00 86 HIS A CA 1
ATOM 669 C C . HIS A 1 86 ? 6.482 -18.050 3.010 1.00 95.00 86 HIS A C 1
ATOM 671 O O . HIS A 1 86 ? 5.338 -17.697 3.291 1.00 95.00 86 HIS A O 1
ATOM 677 N N . GLU A 1 87 ? 6.863 -19.325 3.106 1.00 93.50 87 GLU A N 1
ATOM 678 C CA . GLU A 1 87 ? 5.957 -20.430 3.440 1.00 93.50 87 GLU A CA 1
ATOM 679 C C . GLU A 1 87 ? 5.116 -20.181 4.708 1.00 93.50 87 GLU A C 1
ATOM 681 O O . GLU A 1 87 ? 3.940 -20.547 4.749 1.00 93.50 87 GLU A O 1
ATOM 686 N N . ASN A 1 88 ? 5.686 -19.488 5.696 1.00 96.12 88 ASN A N 1
ATOM 687 C CA . ASN A 1 88 ? 5.068 -19.252 7.003 1.00 96.12 88 ASN A CA 1
ATOM 688 C C . ASN A 1 88 ? 4.578 -17.811 7.219 1.00 96.12 88 ASN A C 1
ATOM 690 O O . ASN A 1 88 ? 4.148 -17.478 8.321 1.00 96.12 88 ASN A O 1
ATOM 694 N N . ILE A 1 89 ? 4.642 -16.948 6.200 1.00 96.19 89 ILE A N 1
ATOM 695 C CA . ILE A 1 89 ? 4.257 -15.534 6.308 1.00 96.19 89 ILE A CA 1
ATOM 696 C C . ILE A 1 89 ? 3.236 -15.216 5.225 1.00 96.19 89 ILE A C 1
ATOM 698 O O . ILE A 1 89 ? 3.505 -15.395 4.044 1.00 96.19 89 ILE A O 1
ATOM 702 N N . THR A 1 90 ? 2.065 -14.722 5.622 1.00 96.75 90 THR A N 1
ATOM 703 C CA . THR A 1 90 ? 1.035 -14.224 4.701 1.00 96.75 90 THR A CA 1
ATOM 704 C C . THR A 1 90 ? 0.730 -12.773 5.038 1.00 96.75 90 THR A C 1
ATOM 706 O O . THR A 1 90 ? 0.389 -12.457 6.176 1.00 96.75 90 THR A O 1
ATOM 709 N N . LEU A 1 91 ? 0.862 -11.901 4.046 1.00 97.06 91 LEU A N 1
ATOM 710 C CA . LEU A 1 91 ? 0.509 -10.492 4.125 1.00 97.06 91 LEU A CA 1
ATOM 711 C C . LEU A 1 91 ? -0.917 -10.312 3.596 1.00 97.06 91 LEU A C 1
ATOM 713 O O . LEU A 1 91 ? -1.235 -10.743 2.486 1.00 97.06 91 LEU A O 1
ATOM 717 N N . CYS A 1 92 ? -1.767 -9.659 4.385 1.00 97.06 92 CYS A N 1
ATOM 718 C CA . CYS A 1 92 ? -3.161 -9.381 4.044 1.00 97.06 92 CYS A CA 1
ATOM 719 C C . CYS A 1 92 ? -3.385 -7.871 4.078 1.00 97.06 92 CYS A C 1
ATOM 721 O O . CYS A 1 92 ? -3.564 -7.312 5.158 1.00 97.06 92 CYS A O 1
ATOM 723 N N . GLN A 1 93 ? -3.352 -7.222 2.909 1.00 96.88 93 GLN A N 1
ATOM 724 C CA . GLN A 1 93 ? -3.440 -5.761 2.771 1.00 96.88 93 GLN A CA 1
ATOM 725 C C . GLN A 1 93 ? -2.500 -5.020 3.740 1.00 96.88 93 GLN A C 1
ATOM 727 O O . GLN A 1 93 ? -2.873 -4.021 4.354 1.00 96.88 93 GLN A O 1
ATOM 732 N N . ALA A 1 94 ? -1.286 -5.543 3.906 1.00 97.19 94 ALA A N 1
ATOM 733 C CA . ALA A 1 94 ? -0.290 -4.984 4.804 1.00 97.19 94 ALA A CA 1
ATOM 734 C C . ALA A 1 94 ? 0.304 -3.709 4.197 1.00 97.19 94 ALA A C 1
ATOM 736 O O . ALA A 1 94 ? 0.593 -3.673 3.003 1.00 97.19 94 ALA A O 1
ATOM 737 N N . ILE A 1 95 ? 0.506 -2.679 5.018 1.00 96.88 95 ILE A N 1
ATOM 738 C CA . ILE A 1 95 ? 1.252 -1.485 4.610 1.00 96.88 95 ILE A CA 1
ATOM 739 C C . ILE A 1 95 ? 2.740 -1.793 4.776 1.00 96.88 95 ILE A C 1
ATOM 741 O O . ILE A 1 95 ? 3.189 -2.033 5.895 1.00 96.88 95 ILE A O 1
ATOM 745 N N . MET A 1 96 ? 3.475 -1.788 3.670 1.00 97.06 96 MET A N 1
ATOM 746 C CA . MET A 1 96 ? 4.897 -2.135 3.598 1.00 97.06 96 MET A CA 1
ATOM 747 C C . MET A 1 96 ? 5.680 -1.029 2.889 1.00 97.06 96 MET A C 1
ATOM 749 O O . MET A 1 96 ? 5.094 -0.198 2.188 1.00 97.06 96 MET A O 1
ATOM 753 N N . LEU A 1 97 ? 7.004 -1.038 3.043 1.00 96.50 97 LEU A N 1
ATOM 754 C CA . LEU A 1 97 ? 7.888 -0.235 2.206 1.00 96.50 97 LEU A CA 1
ATOM 755 C C . LEU A 1 97 ? 8.168 -0.989 0.908 1.00 96.50 97 LEU A C 1
ATOM 757 O O . LEU A 1 97 ? 8.500 -2.174 0.925 1.00 96.50 97 LEU A O 1
ATOM 761 N N . ALA A 1 98 ? 8.020 -0.305 -0.219 1.00 95.44 98 ALA A N 1
ATOM 762 C CA . ALA A 1 98 ? 8.262 -0.899 -1.525 1.00 95.44 98 ALA A CA 1
ATOM 763 C C . ALA A 1 98 ? 8.844 0.119 -2.503 1.00 95.44 98 ALA A C 1
ATOM 765 O O . ALA A 1 98 ? 8.677 1.325 -2.323 1.00 95.44 98 ALA A O 1
ATOM 766 N N . GLY A 1 99 ? 9.489 -0.380 -3.550 1.00 94.12 99 GLY A N 1
ATOM 767 C CA . GLY A 1 99 ? 9.878 0.384 -4.731 1.00 94.12 99 GLY A CA 1
ATOM 768 C C . GLY A 1 99 ? 9.280 -0.241 -5.987 1.00 94.12 99 GLY A C 1
ATOM 769 O O . GLY A 1 99 ? 9.011 -1.445 -6.018 1.00 94.12 99 GLY A O 1
ATOM 770 N N . TYR A 1 100 ? 9.060 0.575 -7.016 1.00 93.31 100 TYR A N 1
ATOM 771 C CA . TYR A 1 100 ? 8.719 0.095 -8.352 1.00 93.31 100 TYR A CA 1
ATOM 772 C C . TYR A 1 100 ? 9.902 0.328 -9.291 1.00 93.31 100 TYR A C 1
ATOM 774 O O . TYR A 1 100 ? 10.441 1.432 -9.352 1.00 93.31 100 TYR A O 1
ATOM 782 N N . PHE A 1 101 ? 10.288 -0.717 -10.014 1.00 89.94 101 PHE A N 1
ATOM 783 C CA . PHE A 1 101 ? 11.358 -0.709 -11.004 1.00 89.94 101 PHE A CA 1
ATOM 784 C C . PHE A 1 101 ? 10.769 -1.135 -12.349 1.00 89.94 101 PHE A C 1
ATOM 786 O O . PHE A 1 101 ? 10.060 -2.137 -12.415 1.00 89.94 101 PHE A O 1
ATOM 793 N N . GLY A 1 102 ? 11.035 -0.398 -13.430 1.00 86.31 102 GLY A N 1
ATOM 794 C CA . GLY A 1 102 ? 10.352 -0.612 -14.715 1.00 86.31 102 GLY A CA 1
ATOM 795 C C . GLY A 1 102 ? 10.460 -2.039 -15.273 1.00 86.31 102 GLY A C 1
ATOM 796 O O . GLY A 1 102 ? 9.468 -2.575 -15.768 1.00 86.31 102 GLY A O 1
ATOM 797 N N . GLU A 1 103 ? 11.636 -2.667 -15.167 1.00 84.62 103 GLU A N 1
ATOM 798 C CA . GLU A 1 103 ? 11.871 -4.035 -15.661 1.00 84.62 103 GLU A CA 1
ATOM 799 C C . GLU A 1 103 ? 11.559 -5.127 -14.622 1.00 84.62 103 GLU A C 1
ATOM 801 O O . GLU A 1 103 ? 11.100 -6.210 -14.987 1.00 84.62 103 GLU A O 1
ATOM 806 N N . GLU A 1 104 ? 11.779 -4.854 -13.332 1.00 87.19 104 GLU A N 1
ATOM 807 C CA . GLU A 1 104 ? 11.657 -5.851 -12.252 1.00 87.19 104 GLU A CA 1
ATOM 808 C C . GLU A 1 104 ? 10.265 -5.853 -11.589 1.00 87.19 104 GLU A C 1
ATOM 810 O O . GLU A 1 104 ? 9.839 -6.847 -10.997 1.00 87.19 104 GLU A O 1
ATOM 815 N N . GLY A 1 105 ? 9.515 -4.762 -11.740 1.00 91.81 105 GLY A N 1
ATOM 816 C CA . GLY A 1 105 ? 8.212 -4.539 -11.130 1.00 91.81 105 GLY A CA 1
ATOM 817 C C . GLY A 1 105 ? 8.306 -4.058 -9.681 1.00 91.81 105 GLY A C 1
ATOM 818 O O . GLY A 1 105 ? 9.194 -3.297 -9.302 1.00 91.81 105 GLY A O 1
ATOM 819 N N . TRP A 1 106 ? 7.332 -4.466 -8.868 1.00 94.12 106 TRP A N 1
ATOM 820 C CA . TRP A 1 106 ? 7.280 -4.118 -7.450 1.00 94.12 106 TRP A CA 1
ATOM 821 C C . TRP A 1 106 ? 8.238 -4.980 -6.629 1.00 94.12 106 TRP A C 1
ATOM 823 O O . TRP A 1 106 ? 8.168 -6.207 -6.691 1.00 94.12 106 TRP A O 1
ATOM 833 N N . LEU A 1 107 ? 9.044 -4.334 -5.790 1.00 94.56 107 LEU A N 1
ATOM 834 C CA . LEU A 1 107 ? 9.933 -4.970 -4.822 1.00 94.56 107 LEU A CA 1
ATOM 835 C C . LEU A 1 107 ? 9.559 -4.502 -3.414 1.00 94.56 107 LEU A C 1
ATOM 837 O O . LEU A 1 107 ? 9.446 -3.303 -3.167 1.00 94.56 107 LEU A O 1
ATOM 841 N N . VAL A 1 108 ? 9.350 -5.446 -2.491 1.00 96.31 108 VAL A N 1
ATOM 842 C CA . VAL A 1 108 ? 9.039 -5.161 -1.079 1.00 96.31 108 VAL A CA 1
ATOM 843 C C . VAL A 1 108 ? 10.329 -5.191 -0.272 1.00 96.31 108 VAL A C 1
ATOM 845 O O . VAL A 1 108 ? 11.025 -6.203 -0.269 1.00 96.31 108 VAL A O 1
ATOM 848 N N . ASN A 1 109 ? 10.644 -4.108 0.434 1.00 94.75 109 ASN A N 1
ATOM 849 C CA . ASN A 1 109 ? 11.958 -3.918 1.055 1.00 94.75 109 ASN A CA 1
ATOM 850 C C . ASN A 1 109 ? 12.283 -4.986 2.109 1.00 94.75 109 ASN A C 1
ATOM 852 O O . ASN A 1 109 ? 13.432 -5.397 2.242 1.00 94.75 109 ASN A O 1
ATOM 856 N N . GLU A 1 110 ? 11.282 -5.432 2.867 1.00 95.31 110 GLU A N 1
ATOM 857 C CA . GLU A 1 110 ? 11.430 -6.468 3.892 1.00 95.31 110 GLU A CA 1
ATOM 858 C C . GLU A 1 110 ? 11.569 -7.884 3.312 1.00 95.31 110 GLU A C 1
ATOM 860 O O . GLU A 1 110 ? 11.996 -8.787 4.030 1.00 95.31 110 GLU A O 1
ATOM 865 N N . TYR A 1 111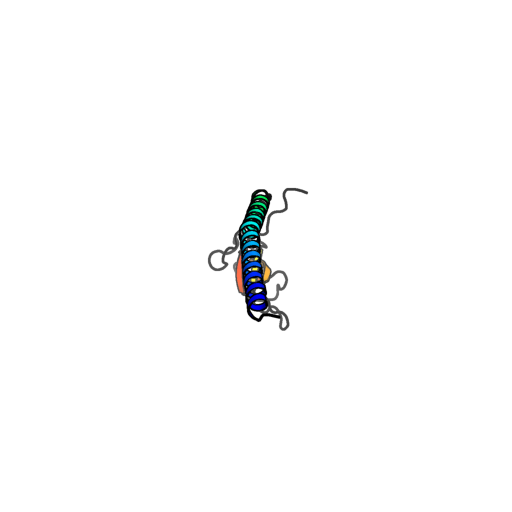 ? 11.213 -8.076 2.038 1.00 95.94 111 TYR A N 1
ATOM 866 C CA . TYR A 1 111 ? 11.230 -9.363 1.339 1.00 95.94 111 TYR A CA 1
ATOM 867 C C . TYR A 1 111 ? 11.763 -9.187 -0.097 1.00 95.94 111 TYR A C 1
ATOM 869 O O . TYR A 1 111 ? 11.011 -9.384 -1.054 1.00 95.94 111 TYR A O 1
ATOM 877 N N . PRO A 1 112 ? 13.031 -8.777 -0.278 1.00 91.69 112 PRO A N 1
ATOM 878 C CA . PRO A 1 112 ? 13.582 -8.439 -1.593 1.00 91.69 112 PRO A CA 1
ATOM 879 C C . PRO A 1 112 ? 13.645 -9.631 -2.558 1.00 91.69 112 PRO A C 1
ATOM 881 O O . PRO A 1 112 ? 13.593 -9.450 -3.768 1.00 91.69 112 PRO A O 1
ATOM 884 N N . GLU A 1 113 ? 13.733 -10.855 -2.041 1.00 92.56 113 GLU A N 1
ATOM 885 C CA . GLU A 1 113 ? 13.689 -12.096 -2.816 1.00 92.56 113 GLU A CA 1
ATOM 886 C C . GLU A 1 113 ? 12.274 -12.502 -3.254 1.00 92.56 113 GLU A C 1
ATOM 888 O O . GLU A 1 113 ? 12.111 -13.460 -4.014 1.00 92.56 113 GLU A O 1
ATOM 893 N N . TRP A 1 114 ? 11.234 -11.831 -2.748 1.00 95.06 114 TRP A N 1
ATOM 894 C CA . TRP A 1 114 ? 9.859 -12.183 -3.065 1.00 95.06 114 TRP A CA 1
ATOM 895 C C . TRP A 1 114 ? 9.444 -11.608 -4.419 1.00 95.06 114 TRP A C 1
ATOM 897 O O . TRP A 1 114 ? 9.125 -10.429 -4.561 1.00 95.06 114 TRP A O 1
ATOM 907 N N . GLU A 1 115 ? 9.391 -12.482 -5.419 1.00 91.00 115 GLU A N 1
ATOM 908 C CA . GLU A 1 115 ? 8.976 -12.110 -6.765 1.00 91.00 115 GLU A CA 1
ATOM 909 C C . GLU A 1 115 ? 7.469 -11.834 -6.866 1.00 91.00 115 GLU A C 1
ATOM 911 O O . GLU A 1 115 ? 6.629 -12.595 -6.373 1.00 91.00 115 GLU A O 1
ATOM 916 N N . ARG A 1 116 ? 7.130 -10.782 -7.623 1.00 89.00 116 ARG A N 1
ATOM 917 C CA . ARG A 1 116 ? 5.759 -10.433 -8.042 1.00 89.00 116 ARG A CA 1
ATOM 918 C C . ARG A 1 116 ? 4.768 -10.299 -6.871 1.00 89.00 116 ARG A C 1
ATOM 920 O O . ARG A 1 116 ? 3.725 -10.964 -6.866 1.00 89.00 116 ARG A O 1
ATOM 927 N N . PRO A 1 117 ? 5.046 -9.422 -5.893 1.00 94.56 117 PRO A N 1
ATOM 928 C CA . PRO A 1 117 ? 4.086 -9.095 -4.848 1.00 94.56 117 PRO A CA 1
ATOM 929 C C . PRO A 1 117 ? 2.816 -8.471 -5.443 1.00 94.56 117 PRO A C 1
ATOM 931 O O . PRO A 1 117 ? 2.864 -7.740 -6.435 1.00 94.56 117 PRO A O 1
ATOM 934 N N . VAL A 1 118 ? 1.660 -8.720 -4.819 1.00 96.69 118 VAL A N 1
ATOM 935 C CA . VAL A 1 118 ? 0.408 -8.070 -5.229 1.00 96.69 118 VAL A CA 1
ATOM 936 C C . VAL A 1 118 ? 0.299 -6.731 -4.514 1.00 96.69 118 VAL A C 1
ATOM 938 O O . VAL A 1 118 ? -0.019 -6.680 -3.324 1.00 96.69 118 VAL A O 1
ATOM 941 N N . VAL A 1 119 ? 0.539 -5.650 -5.253 1.00 96.94 119 VAL A N 1
ATOM 942 C CA . VAL A 1 119 ? 0.395 -4.271 -4.775 1.00 96.94 119 VAL A CA 1
ATOM 943 C C . VAL A 1 119 ? -0.893 -3.674 -5.325 1.00 96.94 119 VAL A C 1
ATOM 945 O O .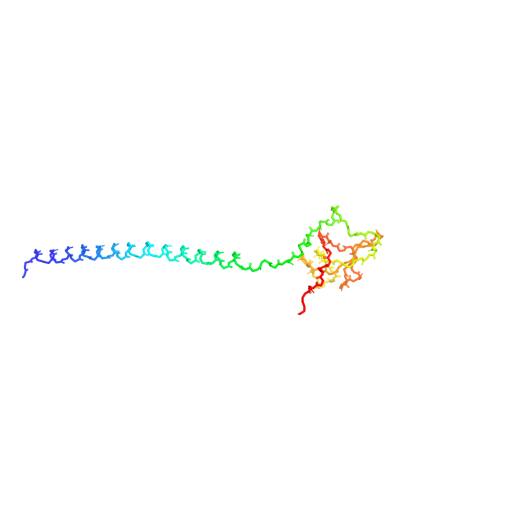 VAL A 1 119 ? -1.128 -3.698 -6.529 1.00 96.94 119 VAL A O 1
ATOM 948 N N . THR A 1 120 ? -1.745 -3.151 -4.441 1.00 97.44 120 THR A N 1
ATOM 949 C CA . THR A 1 120 ? -3.040 -2.566 -4.847 1.00 97.44 120 THR A CA 1
ATOM 950 C C . THR A 1 120 ? -3.016 -1.044 -4.877 1.00 97.44 120 THR A C 1
ATOM 952 O O . THR A 1 120 ? -3.585 -0.435 -5.778 1.00 97.44 120 THR A O 1
ATOM 955 N N . HIS A 1 121 ? -2.359 -0.429 -3.897 1.00 97.19 121 HIS A N 1
ATOM 956 C CA . HIS A 1 121 ? -2.260 1.018 -3.760 1.00 97.19 121 HIS A CA 1
ATOM 957 C C . HIS A 1 121 ? -0.878 1.391 -3.243 1.00 97.19 121 HIS A C 1
ATOM 959 O O . HIS A 1 121 ? -0.246 0.595 -2.545 1.00 97.19 121 HIS A O 1
ATOM 965 N N . TRP A 1 122 ? -0.447 2.612 -3.527 1.00 95.81 122 TRP A N 1
ATOM 966 C CA . TRP A 1 122 ? 0.775 3.191 -2.996 1.00 95.81 122 TRP A CA 1
ATOM 967 C C . TRP A 1 122 ? 0.600 4.680 -2.696 1.00 95.81 122 TRP A C 1
ATOM 969 O O . TRP A 1 122 ? -0.348 5.314 -3.150 1.00 95.81 122 TRP A O 1
ATOM 979 N N . MET A 1 123 ? 1.506 5.241 -1.906 1.00 94.12 123 MET A N 1
ATOM 980 C CA . MET A 1 123 ? 1.595 6.677 -1.658 1.00 94.12 123 MET A CA 1
ATOM 981 C C . MET A 1 123 ? 3.049 7.066 -1.360 1.00 94.12 123 MET A C 1
ATOM 983 O O . MET A 1 123 ? 3.794 6.251 -0.803 1.00 94.12 123 MET A O 1
ATOM 987 N N . PRO A 1 124 ? 3.478 8.298 -1.684 1.00 91.75 124 PRO A N 1
ATOM 988 C CA . PRO A 1 124 ? 4.802 8.769 -1.297 1.00 91.75 124 PRO A CA 1
ATOM 989 C C . PRO A 1 124 ? 4.962 8.750 0.227 1.00 91.75 124 PRO A C 1
ATOM 991 O O . PRO A 1 124 ? 3.990 8.903 0.975 1.00 91.75 124 PRO A O 1
ATOM 994 N N . LEU A 1 125 ? 6.203 8.591 0.695 1.00 90.38 125 LEU A N 1
ATOM 995 C CA . LEU A 1 125 ? 6.501 8.692 2.121 1.00 90.38 125 LEU A CA 1
ATOM 996 C C . LEU A 1 125 ? 6.048 10.058 2.666 1.00 90.38 125 LEU A C 1
ATOM 998 O O . LEU A 1 125 ? 6.243 11.086 2.006 1.00 90.38 125 LEU A O 1
ATOM 1002 N N . PRO A 1 126 ? 5.467 10.105 3.877 1.00 86.69 126 PRO A N 1
ATOM 1003 C CA . PRO A 1 126 ? 5.099 11.369 4.488 1.00 86.69 126 PRO A CA 1
ATOM 1004 C C . PRO A 1 126 ? 6.348 12.226 4.715 1.00 86.69 126 PRO A C 1
ATOM 1006 O O . PRO A 1 126 ? 7.396 11.743 5.146 1.00 86.69 126 PRO A O 1
ATOM 1009 N N . GLY A 1 127 ? 6.222 13.527 4.452 1.00 83.00 127 GLY A N 1
ATOM 1010 C CA . GLY A 1 127 ? 7.275 14.483 4.774 1.00 83.00 127 GLY A CA 1
ATOM 1011 C C . GLY A 1 127 ? 7.569 14.512 6.277 1.00 83.00 127 GLY A C 1
ATOM 1012 O O . GLY A 1 127 ? 6.696 14.247 7.106 1.00 83.00 127 GLY A O 1
ATOM 1013 N N . LEU A 1 128 ? 8.803 14.874 6.634 1.00 80.69 128 LEU A N 1
ATOM 1014 C CA . LEU A 1 128 ? 9.196 15.023 8.035 1.00 80.69 128 LEU A CA 1
ATOM 1015 C C . LEU A 1 128 ? 8.302 16.049 8.763 1.00 80.69 128 LEU A C 1
ATOM 1017 O O . LEU A 1 128 ? 7.912 17.059 8.161 1.00 80.69 128 LEU A O 1
ATOM 1021 N N . PRO A 1 129 ? 8.018 15.849 10.066 1.00 78.94 129 PRO A N 1
ATOM 1022 C CA . PRO A 1 129 ? 7.334 16.849 10.874 1.00 78.94 129 PRO A CA 1
ATOM 1023 C C . PRO A 1 129 ? 8.077 18.187 10.824 1.00 78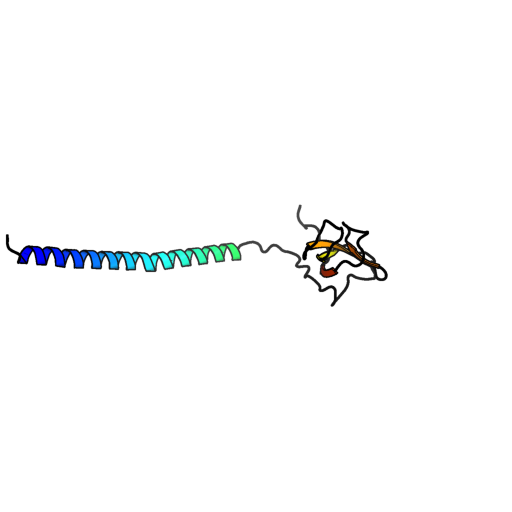.94 129 PRO A C 1
ATOM 1025 O O . PRO A 1 129 ? 9.291 18.249 11.020 1.00 78.94 129 PRO A O 1
ATOM 1028 N N . LYS A 1 130 ? 7.344 19.275 10.570 1.00 77.38 130 LYS A N 1
ATOM 1029 C CA . LYS A 1 130 ? 7.931 20.620 10.444 1.00 77.38 130 LYS A CA 1
ATOM 1030 C C . LYS A 1 130 ? 8.340 21.238 11.787 1.00 77.38 130 LYS A C 1
ATOM 1032 O O . LYS A 1 130 ? 9.124 22.180 11.794 1.00 77.38 130 LYS A O 1
ATOM 1037 N N . ASN A 1 131 ? 7.851 20.696 12.903 1.00 72.31 131 ASN A N 1
ATOM 1038 C CA . ASN A 1 131 ? 8.100 21.209 14.248 1.00 72.31 131 ASN A CA 1
ATOM 1039 C C . ASN A 1 131 ? 8.778 20.116 15.091 1.00 72.31 131 ASN A C 1
ATOM 1041 O O . ASN A 1 131 ? 8.295 18.982 15.106 1.00 72.31 131 ASN A O 1
ATOM 1045 N N . LYS A 1 132 ? 9.893 20.463 15.745 1.00 52.56 132 LYS A N 1
ATOM 1046 C CA . LYS A 1 132 ? 10.602 19.630 16.730 1.00 52.56 132 LYS A CA 1
ATOM 1047 C C . LYS A 1 132 ? 10.184 20.008 18.143 1.00 52.56 132 LYS A C 1
ATOM 1049 O O . LYS A 1 132 ? 9.960 21.220 18.360 1.00 52.56 132 LYS A O 1
#

Secondary structure (DSSP, 8-state):
--HHHHHHHHHHHHHHHHHHHHHHHHHHHHHHHHHHHHHHHHHHHHHHHS--------PPEETTT-PSPGGGTT--EEEEEEEEEETTEEEEEEEEEEEEETTTEEEETTBTT--S-EEEEEEEPPPPPS--

InterPro domains:
  IPR007539 Domain of unknown function DUF551 [PF04448] (59-127)

Organism: NCBI:txid501571

pLDDT: mean 81.2, std 14.48, range [48.81, 97.94]

Radius of gyration: 33.24 Å; chains: 1; bounding box: 80×44×76 Å

Foldseek 3Di:
DDPVVVVVVVVVVVVVVVVVVVVCVVVVPPVVVVVVVVVVVVVVVCVVPPPDPPQVCQDWAFCVVDPPDQVPAFQWWWWQWFDDLDPPDTRDRDTFIWGQHPVQGIATPVRRVRGDIDTTTIGHDGDDDPDD

Sequence (132 aa):
MPKRLWKWRRTGMTEYIEREALLEAMVTSDERINLFQAGIASARAVVASAPTANVISAEWIKADERLPDDERDGETVLAIVSGKPHENITLCQAIMLAGYFGEEGWLVNEYPEWERPVVTHWMPLPGLPKNK